Protein AF-A0A7Y5J4Y5-F1 (afdb_monomer)

Mean predicted aligned error: 9.12 Å

Sequence (123 aa):
MKKHILPTLLALVLSLSAQAQSCLPEGITFYTQAEVDQFPALYPGCTAIGGDVYMRPPGVVNLDSLIGLISIGGDLIIDANLVSLRGLDSLTSIGGSLLMHYTSVPDMSGLNKLQSIQGKTCG

Nearest PDB structures (foldseek):
  1oto-assembly1_A  TM=6.329E-01  e=1.613E+00  Listeria monocytogenes
  1d0b-assembly1_A  TM=6.533E-01  e=5.103E+00  Listeria monocytogenes

Secondary structure (DSSP, 8-state):
--------------------PPB-TT-EEEEEHHHHHHHHHHSTT--EESS-EEEEEEE----GGGTT--EESS-EEEES--S--TT-TT--EESS-EEEES---SS-TT-TT--EE------

Structure (mmCIF, N/CA/C/O backbone):
data_AF-A0A7Y5J4Y5-F1
#
_entry.id   AF-A0A7Y5J4Y5-F1
#
loop_
_atom_site.group_PDB
_atom_site.id
_atom_site.type_symbol
_atom_site.label_atom_id
_atom_site.label_alt_id
_atom_site.label_comp_id
_atom_site.label_asym_id
_atom_site.label_entity_id
_atom_site.label_seq_id
_atom_site.pdbx_PDB_ins_code
_atom_site.Cartn_x
_atom_site.Cartn_y
_atom_site.Cartn_z
_atom_site.occupancy
_atom_site.B_iso_or_equiv
_atom_site.auth_seq_id
_atom_site.auth_comp_id
_atom_site.auth_asym_id
_atom_site.auth_atom_id
_atom_site.pdbx_PDB_model_num
ATOM 1 N N . MET A 1 1 ? -56.461 -31.944 10.244 1.00 47.19 1 MET A N 1
ATOM 2 C CA . MET A 1 1 ? -55.481 -31.703 9.159 1.00 47.19 1 MET A CA 1
ATOM 3 C C . MET A 1 1 ? -55.951 -30.536 8.299 1.00 47.19 1 MET A C 1
ATOM 5 O O . MET A 1 1 ? -56.843 -30.730 7.488 1.00 47.19 1 MET A O 1
ATOM 9 N N . LYS A 1 2 ? -55.395 -29.337 8.505 1.00 43.84 2 LYS A N 1
ATOM 10 C CA . LYS A 1 2 ? -55.245 -28.258 7.509 1.00 43.84 2 LYS A CA 1
ATOM 11 C C . LYS A 1 2 ? -54.378 -27.183 8.167 1.00 43.84 2 LYS A C 1
ATOM 13 O O . LYS A 1 2 ? -54.754 -26.601 9.175 1.00 43.84 2 LYS A O 1
ATOM 18 N N . LYS A 1 3 ? -53.138 -27.101 7.691 1.00 44.00 3 LYS A N 1
ATOM 19 C CA . LYS A 1 3 ? -52.038 -26.326 8.265 1.00 44.00 3 LYS A CA 1
ATOM 20 C C . LYS A 1 3 ?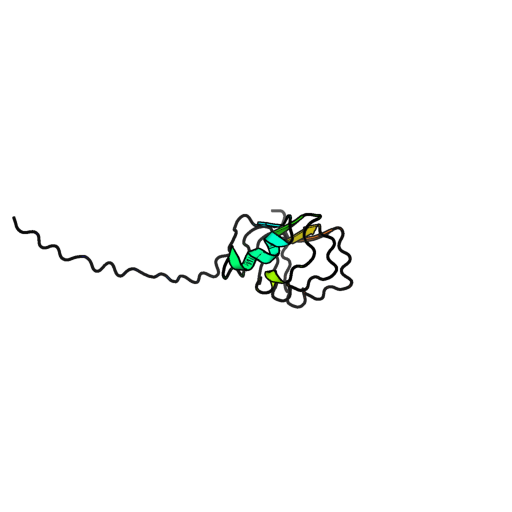 -52.249 -24.861 7.885 1.00 44.00 3 LYS A C 1
ATOM 22 O O . LYS A 1 3 ? -52.246 -24.552 6.697 1.00 44.00 3 LYS A O 1
ATOM 27 N N . HIS A 1 4 ? -52.426 -23.979 8.865 1.00 44.59 4 HIS A N 1
ATOM 28 C CA . HIS A 1 4 ? -52.301 -22.542 8.639 1.00 44.59 4 HIS A CA 1
ATOM 29 C C . HIS A 1 4 ? -50.812 -22.218 8.524 1.00 44.59 4 HIS A C 1
ATOM 31 O O . HIS A 1 4 ? -50.126 -22.006 9.519 1.00 44.59 4 HIS A O 1
ATOM 37 N N . ILE A 1 5 ? -50.302 -22.270 7.295 1.00 56.78 5 ILE A N 1
ATOM 38 C CA . ILE A 1 5 ? -48.987 -21.741 6.948 1.00 56.78 5 ILE A CA 1
ATOM 39 C C . ILE A 1 5 ? -49.192 -20.242 6.751 1.00 56.78 5 ILE A C 1
ATOM 41 O O . ILE A 1 5 ? -49.609 -19.805 5.681 1.00 56.78 5 ILE A O 1
ATOM 45 N N . LEU A 1 6 ? -48.961 -19.465 7.804 1.00 46.72 6 LEU A N 1
ATOM 46 C CA . LEU A 1 6 ? -48.686 -18.044 7.653 1.00 46.72 6 LEU A CA 1
ATOM 47 C C . LEU A 1 6 ? -47.169 -17.957 7.448 1.00 46.72 6 LEU A C 1
ATOM 49 O O . LEU A 1 6 ? -46.440 -18.279 8.389 1.00 46.72 6 LEU A O 1
ATOM 53 N N . PRO A 1 7 ? -46.659 -17.645 6.241 1.00 47.25 7 PRO A N 1
ATOM 54 C CA . PRO A 1 7 ? -45.231 -17.471 6.079 1.00 47.25 7 PRO A CA 1
ATOM 55 C C . PRO A 1 7 ? -44.861 -16.265 6.931 1.00 47.25 7 PRO A C 1
ATOM 57 O O . PRO A 1 7 ? -45.366 -15.159 6.729 1.00 47.25 7 PRO A O 1
ATOM 60 N N . THR A 1 8 ? -44.029 -16.514 7.937 1.00 53.97 8 THR A N 1
ATOM 61 C CA . THR A 1 8 ? -43.275 -15.485 8.629 1.00 53.97 8 THR A CA 1
ATOM 62 C C . THR A 1 8 ? -42.712 -14.570 7.556 1.00 53.97 8 THR A C 1
ATOM 64 O O . THR A 1 8 ? -41.917 -15.001 6.719 1.00 53.97 8 THR A O 1
ATOM 67 N N . LEU A 1 9 ? -43.179 -13.321 7.544 1.00 53.59 9 LEU A N 1
ATOM 68 C CA . LEU A 1 9 ? -42.532 -12.242 6.826 1.00 53.59 9 LEU A CA 1
ATOM 69 C C . LEU A 1 9 ? -41.171 -12.087 7.510 1.00 53.59 9 LEU A C 1
ATOM 71 O O . LEU A 1 9 ? -41.004 -11.300 8.439 1.00 53.59 9 LEU A O 1
ATOM 75 N N . LEU A 1 10 ? -40.224 -12.945 7.129 1.00 53.31 10 LEU A N 1
ATOM 76 C CA . LEU A 1 10 ? -38.816 -12.768 7.388 1.00 53.31 10 LEU A CA 1
ATOM 77 C C . LEU A 1 10 ? -38.487 -11.526 6.576 1.00 53.31 10 LEU A C 1
ATOM 79 O O . LEU A 1 10 ? -38.188 -11.611 5.387 1.00 53.31 10 LEU A O 1
ATOM 83 N N . ALA A 1 11 ? -38.691 -10.361 7.192 1.00 50.84 11 ALA A N 1
ATOM 84 C CA . ALA A 1 11 ? -38.101 -9.132 6.726 1.00 50.84 11 ALA A CA 1
ATOM 85 C C . ALA A 1 11 ? -36.615 -9.456 6.649 1.00 50.84 11 ALA A C 1
ATOM 87 O O . ALA A 1 11 ? -35.942 -9.578 7.673 1.00 50.84 11 ALA A O 1
ATOM 88 N N . LEU A 1 12 ? -36.167 -9.752 5.428 1.00 50.50 12 LEU A N 1
ATOM 89 C CA . LEU A 1 12 ? -34.777 -9.874 5.074 1.00 50.50 12 LEU A CA 1
ATOM 90 C C . LEU A 1 12 ? -34.197 -8.546 5.517 1.00 50.50 12 LEU A C 1
ATOM 92 O O . LEU A 1 12 ? -34.409 -7.516 4.875 1.00 50.50 12 LEU A O 1
ATOM 96 N N . VAL A 1 13 ? -33.563 -8.561 6.682 1.00 53.09 13 VAL A N 1
ATOM 97 C CA . VAL A 1 13 ? -32.728 -7.466 7.112 1.00 53.09 13 VAL A CA 1
ATOM 98 C C . VAL A 1 13 ? -31.615 -7.490 6.076 1.00 53.09 13 VAL A C 1
ATOM 100 O O . VAL A 1 13 ? -30.642 -8.224 6.206 1.00 53.09 13 VAL A O 1
ATOM 103 N N . LEU A 1 14 ? -31.793 -6.742 4.983 1.00 53.59 14 LEU A N 1
ATOM 104 C CA . LEU A 1 14 ? -30.686 -6.165 4.247 1.00 53.59 14 LEU A CA 1
ATOM 105 C C . LEU A 1 14 ? -30.036 -5.227 5.253 1.00 53.59 14 LEU A C 1
ATOM 10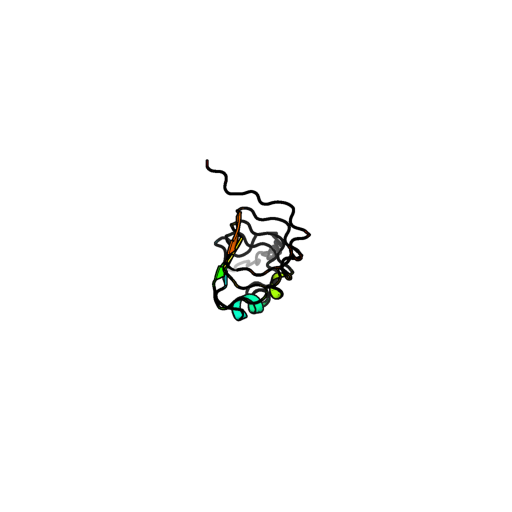7 O O . LEU A 1 14 ? -30.226 -4.013 5.236 1.00 53.59 14 LEU A O 1
ATOM 111 N N . SER A 1 15 ? -29.297 -5.818 6.189 1.00 50.94 15 SER A N 1
ATOM 112 C CA . SER A 1 15 ? -28.203 -5.150 6.837 1.00 50.94 15 SER A CA 1
ATOM 113 C C . SER A 1 15 ? -27.224 -4.883 5.704 1.00 50.94 15 SER A C 1
ATOM 115 O O . SER A 1 15 ? -26.277 -5.633 5.489 1.00 50.94 15 SER A O 1
ATOM 117 N N . LEU A 1 16 ? -27.476 -3.804 4.955 1.00 52.06 16 LEU A N 1
ATOM 118 C CA . LEU A 1 16 ? -26.426 -3.039 4.314 1.00 52.06 16 LEU A CA 1
ATOM 119 C C . LEU A 1 16 ? -25.671 -2.386 5.460 1.00 52.06 16 LEU A C 1
ATOM 121 O O . LEU A 1 16 ? -25.744 -1.188 5.722 1.00 52.06 16 LEU A O 1
ATOM 125 N N . SER A 1 17 ? -25.011 -3.227 6.234 1.00 47.97 17 SER A N 1
ATOM 126 C CA . SER A 1 17 ? -24.016 -2.766 7.135 1.00 47.97 17 SER A CA 1
ATOM 127 C C . SER A 1 17 ? -22.848 -2.406 6.236 1.00 47.97 17 SER A C 1
ATOM 129 O O . SER A 1 17 ? -21.970 -3.211 5.952 1.00 47.97 17 SER A O 1
ATOM 131 N N . ALA A 1 18 ? -22.885 -1.168 5.744 1.00 50.00 18 ALA A N 1
ATOM 132 C CA . ALA A 1 18 ? -21.704 -0.427 5.351 1.00 50.00 18 ALA A CA 1
ATOM 133 C C . ALA A 1 18 ? -20.874 -0.232 6.624 1.00 50.00 18 ALA A C 1
ATOM 135 O O . ALA A 1 18 ? -20.751 0.868 7.159 1.00 50.00 18 ALA A O 1
ATOM 136 N N . GLN A 1 19 ? -20.404 -1.335 7.204 1.00 51.06 19 GLN A N 1
ATOM 137 C CA . GLN A 1 19 ? -19.382 -1.246 8.207 1.00 51.06 19 GLN A CA 1
ATOM 138 C C . GLN A 1 19 ? -18.175 -0.701 7.463 1.00 51.06 19 GLN A C 1
ATOM 140 O O . GLN A 1 19 ? -17.761 -1.254 6.444 1.00 51.06 19 GLN A O 1
ATOM 145 N N . ALA A 1 20 ? -17.590 0.353 8.015 1.00 56.06 20 ALA A N 1
ATOM 146 C CA . ALA A 1 20 ? -16.186 0.684 7.836 1.00 56.06 20 ALA A CA 1
ATOM 147 C C . ALA A 1 20 ? -15.301 -0.444 8.414 1.00 56.06 20 ALA A C 1
ATOM 149 O O . ALA A 1 20 ? -14.381 -0.196 9.187 1.00 56.06 20 ALA A O 1
ATOM 150 N N . GLN A 1 21 ? -15.641 -1.701 8.118 1.00 68.81 21 GLN A N 1
ATOM 151 C CA . GLN A 1 21 ? -14.848 -2.851 8.469 1.00 68.81 21 GLN A CA 1
ATOM 152 C C . GLN A 1 21 ? -13.700 -2.863 7.479 1.00 68.81 21 GLN A C 1
ATOM 154 O O . GLN A 1 21 ? -13.912 -2.816 6.265 1.00 68.81 21 GLN A O 1
ATOM 159 N N . SER A 1 22 ? -12.486 -2.894 8.009 1.00 79.25 22 SER A N 1
ATOM 160 C CA . SER A 1 22 ? -11.314 -3.106 7.186 1.00 79.25 22 SER A CA 1
ATOM 161 C C . SER A 1 22 ? -11.480 -4.388 6.364 1.00 79.25 22 SER A C 1
ATOM 163 O O . SER A 1 22 ? -11.926 -5.421 6.873 1.00 79.25 22 SER A O 1
ATOM 165 N N . CYS A 1 23 ? -11.151 -4.321 5.076 1.00 94.38 23 CYS A N 1
ATOM 166 C CA . CYS A 1 23 ? -10.963 -5.517 4.274 1.00 94.38 23 CYS A CA 1
ATOM 167 C C . CYS A 1 23 ? -9.611 -6.145 4.635 1.00 94.38 23 CYS A C 1
ATOM 169 O O . CYS A 1 23 ? -8.750 -5.478 5.207 1.00 94.38 23 CYS A O 1
ATOM 171 N N . LEU A 1 24 ? -9.408 -7.419 4.286 1.00 96.31 24 LEU A N 1
ATOM 172 C CA . LEU A 1 24 ? -8.102 -8.076 4.425 1.00 96.31 24 LEU A CA 1
ATOM 173 C C . LEU A 1 24 ? -7.540 -7.960 5.865 1.00 96.31 24 LEU A C 1
ATOM 175 O O . LEU A 1 24 ? -6.533 -7.280 6.078 1.00 96.31 24 LEU A O 1
ATOM 179 N N . PRO A 1 25 ? -8.187 -8.584 6.875 1.00 94.88 25 PRO A N 1
ATOM 180 C CA . PRO A 1 25 ? -7.748 -8.494 8.274 1.00 94.88 25 PRO A CA 1
ATOM 181 C C . PRO A 1 25 ? -6.334 -9.047 8.492 1.00 94.88 25 PRO A C 1
ATOM 183 O O . PRO A 1 25 ? -5.610 -8.540 9.338 1.00 94.88 25 PRO A O 1
ATOM 186 N N . GLU A 1 26 ? -5.923 -10.018 7.674 1.00 95.19 26 GLU A N 1
ATOM 187 C CA . GLU A 1 26 ? -4.568 -10.586 7.674 1.00 95.19 26 GLU A CA 1
ATOM 188 C C . GLU A 1 26 ? -3.590 -9.815 6.769 1.00 95.19 26 GLU A C 1
ATOM 190 O O . GLU A 1 26 ? -2.412 -10.150 6.695 1.00 95.19 26 GLU A O 1
ATOM 195 N N . GLY A 1 27 ? -4.062 -8.780 6.068 1.00 97.12 27 GLY A N 1
ATOM 196 C CA . GLY A 1 27 ? -3.247 -7.983 5.160 1.00 97.12 27 GLY A CA 1
ATOM 197 C C . GLY A 1 27 ? -3.174 -8.524 3.732 1.00 97.12 27 GLY A C 1
ATOM 198 O O . GLY A 1 27 ? -3.971 -9.367 3.314 1.00 97.12 27 GLY A O 1
ATOM 199 N N . ILE A 1 28 ? -2.231 -7.991 2.956 1.00 97.94 28 ILE A N 1
ATOM 200 C CA . ILE A 1 28 ? -1.997 -8.346 1.552 1.00 97.94 28 ILE A CA 1
ATOM 201 C C . ILE A 1 28 ? -0.525 -8.196 1.179 1.00 97.94 28 ILE A C 1
ATOM 203 O O . ILE A 1 28 ? 0.177 -7.306 1.655 1.00 97.94 28 ILE A O 1
ATOM 207 N N . THR A 1 29 ? -0.058 -9.072 0.292 1.00 97.75 29 THR A N 1
ATOM 208 C CA . THR A 1 29 ? 1.253 -8.952 -0.350 1.00 97.75 29 THR A CA 1
ATOM 209 C C . THR A 1 29 ? 1.070 -8.803 -1.854 1.00 97.75 29 THR A C 1
ATOM 211 O O . THR A 1 29 ? 0.434 -9.647 -2.477 1.00 97.75 29 THR A O 1
ATOM 214 N N . PHE A 1 30 ? 1.646 -7.750 -2.427 1.00 97.31 30 PHE A N 1
ATOM 215 C CA . PHE A 1 30 ? 1.743 -7.533 -3.866 1.00 97.31 30 PHE A CA 1
ATOM 216 C C . PHE A 1 30 ? 3.126 -7.977 -4.349 1.00 97.31 30 PHE A C 1
ATOM 218 O O . PHE A 1 30 ? 4.143 -7.429 -3.924 1.00 97.31 30 PHE A O 1
ATOM 225 N N . TYR A 1 31 ? 3.174 -8.964 -5.236 1.00 95.62 31 TYR A N 1
ATOM 226 C CA . TYR A 1 31 ? 4.386 -9.447 -5.901 1.00 95.62 31 TYR A CA 1
ATOM 227 C C . TYR A 1 31 ? 4.56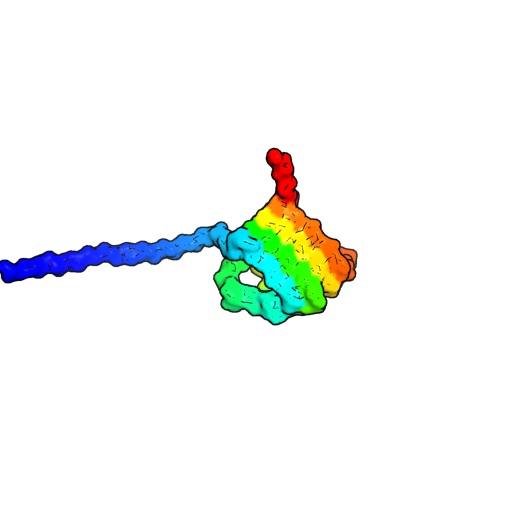8 -8.831 -7.294 1.00 95.62 31 TYR A C 1
ATOM 229 O O . TYR A 1 31 ? 5.683 -8.773 -7.817 1.00 95.62 31 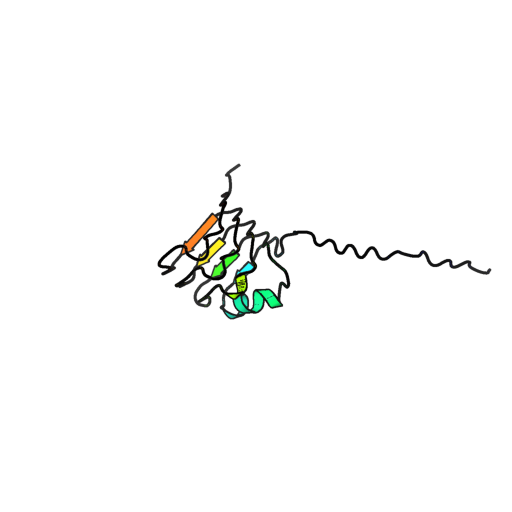TYR A O 1
ATOM 237 N N . THR A 1 32 ? 3.476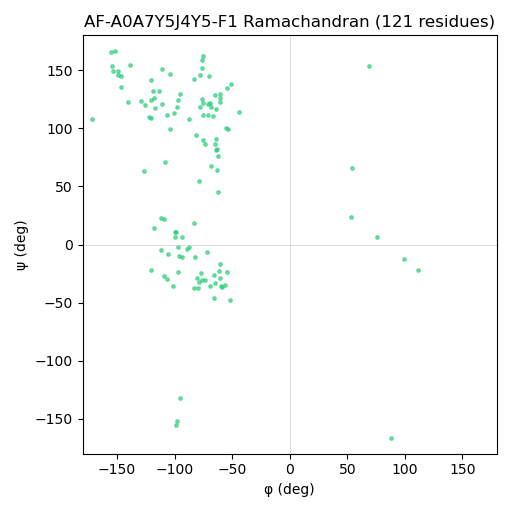 -8.381 -7.912 1.00 96.62 32 THR A N 1
ATOM 238 C CA . THR A 1 32 ? 3.439 -7.884 -9.289 1.00 96.62 32 THR A CA 1
ATOM 239 C C . THR A 1 32 ? 2.570 -6.638 -9.424 1.00 96.62 32 THR A C 1
ATOM 241 O O . THR A 1 32 ? 1.615 -6.442 -8.674 1.00 96.62 32 THR A O 1
ATOM 244 N N . GLN A 1 33 ? 2.853 -5.818 -10.440 1.00 96.94 33 GLN A N 1
ATOM 245 C CA . GLN A 1 33 ? 2.024 -4.658 -10.765 1.00 96.94 33 GLN A CA 1
ATOM 246 C C . GLN A 1 33 ? 0.582 -5.057 -11.097 1.00 96.94 33 GLN A C 1
ATOM 248 O O . GLN A 1 33 ? -0.344 -4.359 -10.708 1.00 96.94 33 GLN A O 1
ATOM 253 N N . ALA A 1 34 ? 0.380 -6.207 -11.747 1.00 97.19 34 ALA A N 1
ATOM 254 C CA . ALA A 1 34 ? -0.957 -6.686 -12.082 1.00 97.19 34 ALA A CA 1
ATOM 255 C C . ALA A 1 34 ? -1.835 -6.878 -10.834 1.00 97.19 34 ALA A C 1
ATOM 257 O O . ALA A 1 34 ? -3.023 -6.580 -10.882 1.00 97.19 34 ALA A O 1
ATOM 258 N N . GLU A 1 35 ? -1.268 -7.323 -9.711 1.00 97.75 35 GLU A N 1
ATOM 259 C CA . GLU A 1 35 ? -2.021 -7.473 -8.460 1.00 97.75 35 GLU A CA 1
ATOM 260 C C . GLU A 1 35 ? -2.411 -6.115 -7.861 1.00 97.75 35 GLU A C 1
ATOM 262 O O . GLU A 1 35 ? -3.512 -5.979 -7.327 1.00 97.75 35 GLU A O 1
ATOM 267 N N . VAL A 1 36 ? -1.549 -5.098 -7.989 1.00 97.81 36 VAL A N 1
ATOM 268 C CA . VAL A 1 36 ? -1.876 -3.715 -7.599 1.00 97.81 36 VAL A CA 1
ATOM 269 C C . VAL A 1 36 ? -2.987 -3.167 -8.495 1.00 97.81 36 VAL A C 1
ATOM 271 O O . VAL A 1 36 ? -3.977 -2.636 -7.995 1.00 97.81 36 VAL A O 1
ATOM 274 N N . ASP A 1 37 ? -2.875 -3.357 -9.809 1.00 98.12 37 ASP A N 1
ATOM 275 C CA . ASP A 1 37 ? -3.849 -2.880 -10.799 1.00 98.12 37 ASP A CA 1
ATOM 276 C C . ASP A 1 37 ? -5.218 -3.554 -10.648 1.00 98.12 37 ASP A C 1
ATOM 278 O O . ASP A 1 37 ? -6.263 -2.943 -10.876 1.00 98.12 37 ASP A O 1
ATOM 282 N N . GLN A 1 38 ? -5.225 -4.819 -10.230 1.00 98.00 38 GLN A N 1
ATOM 283 C CA . GLN A 1 38 ? -6.440 -5.586 -9.980 1.00 98.00 38 GLN A CA 1
ATOM 284 C C . GLN A 1 38 ? -7.049 -5.323 -8.601 1.00 98.00 38 GLN A C 1
ATOM 286 O O . GLN A 1 38 ? -8.189 -5.734 -8.377 1.00 98.00 38 GLN A O 1
ATOM 291 N N . PHE A 1 39 ? -6.359 -4.627 -7.690 1.00 97.88 39 PHE A N 1
ATOM 292 C CA . PHE A 1 39 ? -6.840 -4.406 -6.324 1.00 97.88 39 PHE A CA 1
ATOM 293 C C . PHE A 1 39 ? -8.273 -3.838 -6.267 1.00 97.88 39 PHE A C 1
ATOM 295 O O . PHE A 1 39 ? -9.103 -4.439 -5.579 1.00 97.88 39 PHE A O 1
ATOM 302 N N . PRO A 1 40 ? -8.649 -2.789 -7.033 1.00 96.44 40 PRO A N 1
ATOM 303 C CA . PRO A 1 40 ? -10.017 -2.262 -7.007 1.00 96.44 40 PRO A CA 1
ATOM 304 C C . PRO A 1 40 ? -11.073 -3.237 -7.547 1.00 96.44 40 PRO A C 1
ATOM 306 O O . PRO A 1 40 ? -12.242 -3.140 -7.177 1.00 96.44 40 PRO A O 1
ATOM 309 N N . ALA A 1 41 ? -10.681 -4.160 -8.430 1.00 96.44 41 ALA A N 1
ATOM 310 C CA . ALA A 1 41 ? -11.574 -5.162 -9.007 1.00 96.44 41 ALA A CA 1
ATOM 311 C C . ALA A 1 41 ? -11.757 -6.375 -8.082 1.00 96.44 41 ALA A C 1
ATOM 313 O O . ALA A 1 41 ? -12.858 -6.916 -7.992 1.00 96.44 41 ALA A O 1
ATOM 314 N N . LEU A 1 42 ? -10.692 -6.794 -7.391 1.00 95.81 42 LEU A N 1
ATOM 315 C CA . LEU A 1 42 ? -10.710 -7.922 -6.454 1.00 95.81 42 LEU A CA 1
ATOM 316 C C . LEU A 1 42 ? -11.310 -7.542 -5.096 1.00 95.81 42 LEU A C 1
ATOM 318 O O . LEU A 1 42 ? -11.969 -8.367 -4.465 1.00 95.81 42 LEU A O 1
ATOM 322 N N . TYR A 1 43 ? -11.121 -6.292 -4.669 1.00 95.44 43 TYR A N 1
ATOM 323 C CA . TYR A 1 43 ? -11.579 -5.772 -3.380 1.00 95.44 43 TYR A CA 1
ATOM 324 C C . TYR A 1 43 ? -12.412 -4.493 -3.568 1.00 95.44 43 TYR A C 1
ATOM 326 O O . TYR A 1 43 ? -12.018 -3.412 -3.117 1.00 95.44 43 TYR A O 1
ATOM 334 N N . PRO A 1 44 ? -13.572 -4.583 -4.248 1.00 94.19 44 PRO A N 1
ATOM 335 C CA . PRO A 1 44 ? -14.375 -3.416 -4.589 1.00 94.19 44 PRO A CA 1
ATOM 336 C C . PRO A 1 44 ? -14.826 -2.665 -3.335 1.00 94.19 44 PRO A C 1
ATOM 338 O O . PRO A 1 44 ? -15.431 -3.233 -2.426 1.00 94.19 44 PRO A O 1
ATOM 341 N N . GLY A 1 45 ? -14.531 -1.365 -3.300 1.00 93.56 45 GLY A N 1
ATOM 342 C CA . GLY A 1 45 ? -14.868 -0.495 -2.174 1.00 93.56 45 GLY A CA 1
ATOM 343 C C . GLY A 1 45 ? -13.976 -0.667 -0.942 1.00 93.56 45 GLY A C 1
ATOM 344 O O . GLY A 1 45 ? -14.262 -0.043 0.079 1.00 93.56 45 GLY A O 1
ATOM 345 N N . CYS A 1 46 ? -12.901 -1.462 -1.006 1.00 95.50 46 CYS A N 1
ATOM 346 C CA . CYS A 1 46 ? -11.961 -1.524 0.103 1.00 95.50 46 CYS A CA 1
ATOM 347 C C . CYS A 1 46 ? -11.150 -0.230 0.214 1.00 95.50 46 CYS A C 1
ATOM 349 O O . CYS A 1 46 ? -10.292 0.068 -0.615 1.00 95.50 46 CYS A O 1
ATOM 351 N N . THR A 1 47 ? -11.406 0.511 1.288 1.00 96.50 47 THR A N 1
ATOM 352 C CA . THR A 1 47 ? -10.683 1.736 1.644 1.00 96.50 47 THR A CA 1
ATOM 353 C C . THR A 1 47 ? -9.837 1.575 2.906 1.00 96.50 47 THR A C 1
ATOM 355 O O . THR A 1 47 ? -9.098 2.483 3.263 1.00 96.50 47 THR A O 1
ATOM 358 N N . ALA A 1 48 ? -9.895 0.434 3.588 1.00 96.94 48 ALA A N 1
ATOM 359 C CA . ALA A 1 48 ? -9.112 0.170 4.789 1.00 96.94 48 ALA A CA 1
ATOM 360 C C . ALA A 1 48 ? -8.617 -1.276 4.775 1.00 96.94 48 ALA A C 1
ATOM 362 O O . ALA A 1 48 ? -9.441 -2.184 4.724 1.00 96.94 48 ALA A O 1
ATOM 363 N N . ILE A 1 49 ? -7.304 -1.493 4.846 1.00 97.81 49 ILE A N 1
ATOM 364 C CA . ILE A 1 49 ? -6.713 -2.832 4.982 1.00 97.81 49 ILE A CA 1
ATOM 365 C C . ILE A 1 49 ? -6.465 -3.092 6.465 1.00 97.81 49 ILE A C 1
ATOM 367 O O . ILE A 1 49 ? -5.913 -2.239 7.154 1.00 97.81 49 ILE A O 1
ATOM 371 N N . GLY A 1 50 ? -6.921 -4.231 6.981 1.00 96.25 50 GLY A N 1
ATOM 372 C CA . GLY A 1 50 ? -6.881 -4.527 8.413 1.00 96.25 50 GLY A CA 1
ATOM 373 C C . GLY A 1 50 ? -5.511 -4.987 8.893 1.00 96.25 50 GLY A C 1
ATOM 374 O O . GLY A 1 50 ? -5.093 -4.597 9.979 1.00 96.25 50 GLY A O 1
ATOM 375 N N . GLY A 1 51 ? -4.820 -5.773 8.072 1.00 95.94 51 GLY A N 1
ATOM 376 C CA . GLY A 1 51 ? -3.481 -6.263 8.376 1.00 95.94 51 GLY A CA 1
ATOM 377 C C . GLY A 1 51 ? -2.379 -5.459 7.698 1.00 95.94 51 GLY A C 1
ATOM 378 O O . GLY A 1 51 ? -2.542 -4.285 7.357 1.00 95.94 51 GLY A O 1
ATOM 379 N N . ASP A 1 52 ? -1.244 -6.121 7.519 1.00 97.81 52 ASP A N 1
ATOM 380 C CA . ASP A 1 52 ? -0.050 -5.548 6.911 1.00 97.81 52 ASP A CA 1
ATOM 381 C C . ASP A 1 52 ? -0.179 -5.446 5.377 1.00 97.81 52 ASP A C 1
ATOM 383 O O . ASP A 1 52 ? -0.841 -6.255 4.725 1.00 97.81 52 ASP A O 1
ATOM 387 N N . VAL A 1 53 ? 0.506 -4.481 4.773 1.00 98.06 53 VAL A N 1
ATOM 388 C CA . VAL A 1 53 ? 0.644 -4.344 3.320 1.00 98.06 53 VAL A CA 1
ATOM 389 C C . VAL A 1 53 ? 2.109 -4.490 2.956 1.00 98.06 53 VAL A C 1
ATOM 391 O O . VAL A 1 53 ? 2.935 -3.663 3.336 1.00 98.06 53 VAL A O 1
ATOM 394 N N . TYR A 1 54 ? 2.422 -5.512 2.168 1.00 97.31 54 TYR A N 1
ATOM 395 C CA . TYR A 1 54 ? 3.768 -5.758 1.666 1.00 97.31 54 TYR A CA 1
ATOM 396 C C . TYR A 1 54 ? 3.807 -5.580 0.153 1.00 97.31 54 TYR A C 1
ATOM 398 O O . TYR A 1 54 ? 2.998 -6.154 -0.570 1.00 97.31 54 TYR A O 1
ATOM 406 N N . MET A 1 55 ? 4.786 -4.840 -0.345 1.00 95.56 55 MET A N 1
ATOM 407 C CA . MET A 1 55 ? 5.119 -4.793 -1.768 1.00 95.56 55 MET A CA 1
ATOM 408 C C . MET A 1 55 ? 6.469 -5.463 -1.930 1.00 95.56 55 MET A C 1
ATOM 410 O O . MET A 1 55 ? 7.426 -5.048 -1.286 1.00 95.56 55 MET A O 1
ATOM 414 N N . ARG A 1 56 ? 6.531 -6.527 -2.729 1.00 91.44 56 ARG A N 1
ATOM 415 C CA . ARG A 1 56 ? 7.739 -7.325 -2.933 1.00 91.44 56 ARG A CA 1
ATOM 416 C C . ARG A 1 56 ? 8.369 -7.013 -4.291 1.00 91.44 56 ARG A C 1
ATOM 418 O O . ARG A 1 56 ? 7.650 -6.794 -5.270 1.00 91.44 56 ARG A O 1
ATOM 425 N N . PRO A 1 57 ? 9.705 -7.063 -4.389 1.00 85.88 57 PRO A N 1
ATOM 426 C CA . PRO A 1 57 ? 10.387 -6.865 -5.650 1.00 85.88 57 PRO A CA 1
ATOM 427 C C . PRO A 1 57 ? 10.256 -8.137 -6.505 1.00 85.88 57 PRO A C 1
ATOM 429 O O . PRO A 1 57 ? 10.047 -9.228 -5.964 1.00 85.88 57 PRO A O 1
ATOM 432 N N . PRO A 1 58 ? 10.421 -8.046 -7.836 1.00 81.69 58 PRO A N 1
ATOM 433 C CA . PRO A 1 58 ? 10.786 -6.858 -8.617 1.00 81.69 58 PRO A CA 1
ATOM 434 C C . PRO A 1 58 ? 9.590 -6.165 -9.303 1.00 81.69 58 PRO A C 1
ATOM 436 O O . PRO A 1 58 ? 9.799 -5.295 -10.144 1.00 81.69 58 PRO A O 1
ATOM 439 N N . GLY A 1 59 ? 8.356 -6.607 -9.038 1.00 84.69 59 GLY A N 1
ATOM 440 C CA . GLY A 1 59 ? 7.248 -6.445 -9.983 1.00 84.69 59 GLY A CA 1
ATOM 441 C C . GLY A 1 59 ? 6.359 -5.215 -9.817 1.00 84.69 59 GLY A C 1
ATOM 442 O O . GLY A 1 59 ? 5.552 -4.976 -10.710 1.00 84.69 59 GLY A O 1
ATOM 443 N N . VAL A 1 60 ? 6.464 -4.462 -8.719 1.00 93.44 60 VAL A N 1
ATOM 444 C CA . VAL A 1 60 ? 5.631 -3.274 -8.455 1.00 93.44 60 VAL A CA 1
ATOM 445 C C . VAL A 1 60 ? 6.385 -2.007 -8.862 1.00 93.44 60 VAL A C 1
ATOM 447 O O . VAL A 1 60 ? 7.501 -1.769 -8.402 1.00 93.44 60 VAL A O 1
ATOM 450 N N . VAL A 1 61 ? 5.779 -1.194 -9.727 1.00 93.00 61 VAL A N 1
ATOM 451 C CA . VAL A 1 61 ? 6.387 0.017 -10.308 1.00 93.00 61 VAL A CA 1
ATOM 452 C C . VAL A 1 61 ? 5.610 1.297 -9.992 1.00 93.00 61 VAL A C 1
ATOM 454 O O . VAL A 1 61 ? 6.186 2.382 -10.043 1.00 93.00 61 VAL A O 1
ATOM 457 N N . ASN A 1 62 ? 4.322 1.192 -9.653 1.00 94.50 62 ASN A N 1
ATOM 458 C CA . ASN A 1 62 ? 3.491 2.309 -9.204 1.00 94.50 62 ASN A CA 1
ATOM 459 C C . ASN A 1 62 ? 2.373 1.828 -8.264 1.00 94.50 62 ASN A C 1
ATOM 461 O O . ASN A 1 62 ? 2.088 0.632 -8.188 1.00 94.50 62 ASN A O 1
ATOM 465 N N . LEU A 1 63 ? 1.730 2.777 -7.579 1.00 96.62 63 LEU A N 1
ATOM 466 C CA . LEU A 1 63 ? 0.667 2.524 -6.601 1.00 96.62 63 LEU A CA 1
ATOM 467 C C . LEU A 1 63 ? -0.671 3.150 -7.006 1.00 96.62 63 LEU A C 1
ATOM 469 O O . LEU A 1 63 ? -1.563 3.256 -6.169 1.00 96.62 63 LEU A O 1
ATOM 473 N N . ASP A 1 64 ? -0.826 3.575 -8.264 1.00 96.81 64 ASP A N 1
ATOM 474 C CA . ASP A 1 64 ? -1.925 4.447 -8.704 1.00 96.81 64 ASP A CA 1
ATOM 475 C C . ASP A 1 64 ? -3.312 3.854 -8.389 1.00 96.81 64 ASP A C 1
ATOM 477 O O . ASP A 1 64 ? -4.240 4.567 -8.005 1.00 96.81 64 ASP A O 1
ATOM 481 N N . SER A 1 65 ? -3.436 2.528 -8.467 1.00 97.75 65 SER A N 1
ATOM 482 C CA . SER A 1 65 ? -4.673 1.789 -8.184 1.00 97.75 65 SER A CA 1
ATOM 483 C C . SER A 1 65 ? -5.048 1.729 -6.694 1.00 97.75 65 SER A C 1
ATOM 485 O O . SER A 1 65 ? -6.145 1.286 -6.357 1.00 97.75 65 SER A O 1
ATOM 487 N N . LEU A 1 66 ? -4.186 2.211 -5.791 1.00 97.56 66 LEU A N 1
ATOM 488 C CA . LEU A 1 66 ? -4.443 2.297 -4.349 1.00 97.56 66 LEU A CA 1
ATOM 489 C C . LEU A 1 66 ? -5.009 3.660 -3.911 1.00 97.56 66 LEU A C 1
ATOM 491 O O . LEU A 1 66 ? -5.203 3.873 -2.717 1.00 97.56 66 LEU A O 1
ATOM 495 N N . ILE A 1 67 ? -5.341 4.564 -4.846 1.00 96.62 67 ILE A N 1
ATOM 496 C CA . ILE A 1 67 ? -5.743 5.963 -4.571 1.00 96.62 67 ILE A CA 1
ATOM 497 C C . ILE A 1 67 ? -6.911 6.127 -3.583 1.00 96.62 67 ILE A C 1
ATOM 499 O O . ILE A 1 67 ? -7.063 7.181 -2.962 1.00 96.62 67 ILE A O 1
ATOM 503 N N . GLY A 1 68 ? -7.748 5.097 -3.436 1.00 95.50 68 GLY A N 1
ATOM 504 C CA . GLY A 1 68 ? -8.879 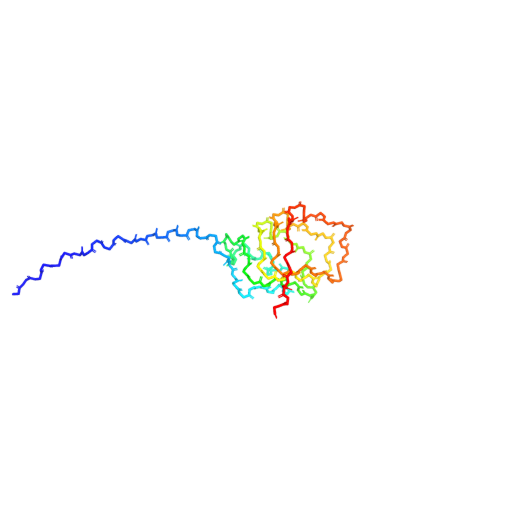5.064 -2.505 1.00 95.50 68 GLY A CA 1
ATOM 505 C C . GLY A 1 68 ? -8.552 4.544 -1.101 1.00 95.50 68 GLY A C 1
ATOM 506 O O . GLY A 1 68 ? -9.439 4.542 -0.249 1.00 95.50 68 GLY A O 1
ATOM 507 N N . LEU A 1 69 ? -7.324 4.088 -0.844 1.00 97.56 69 LEU A N 1
ATOM 508 C CA . LEU A 1 69 ? -6.926 3.519 0.440 1.00 97.56 69 LEU A CA 1
ATOM 509 C C . LEU A 1 69 ? -6.728 4.631 1.484 1.00 97.56 69 LEU A C 1
ATOM 511 O O . LEU A 1 69 ? -5.929 5.546 1.303 1.00 97.56 69 LEU A O 1
ATOM 515 N N . ILE A 1 70 ? -7.478 4.547 2.580 1.00 97.56 70 ILE A N 1
ATOM 516 C CA . ILE A 1 70 ? -7.559 5.531 3.668 1.00 97.56 70 ILE A CA 1
ATOM 517 C C . ILE A 1 70 ? -6.737 5.096 4.881 1.00 97.56 70 ILE A C 1
ATOM 519 O O . ILE A 1 70 ? -6.142 5.950 5.540 1.00 97.56 70 ILE A O 1
ATOM 523 N N . SER A 1 71 ? -6.682 3.799 5.193 1.00 97.31 71 SER A N 1
ATOM 524 C CA . SER A 1 71 ? -5.950 3.301 6.364 1.00 97.31 71 SER A CA 1
ATOM 525 C C . SER A 1 71 ? -5.371 1.904 6.171 1.00 97.31 71 SER A C 1
ATOM 527 O O . SER A 1 71 ? -5.978 1.055 5.514 1.00 97.31 71 SER A O 1
ATOM 529 N N . ILE A 1 72 ? -4.243 1.651 6.831 1.00 97.88 72 ILE A N 1
ATOM 530 C CA . ILE A 1 72 ? -3.635 0.325 6.988 1.00 97.88 72 ILE A CA 1
ATOM 531 C C . ILE A 1 72 ? -3.558 0.033 8.486 1.00 97.88 72 ILE A C 1
ATOM 533 O O . ILE A 1 72 ? -3.014 0.833 9.242 1.00 97.88 72 ILE A O 1
ATOM 537 N N . GLY A 1 73 ? -4.135 -1.078 8.934 1.00 96.44 73 GLY A N 1
ATOM 538 C CA . GLY A 1 73 ? -4.136 -1.463 10.346 1.00 96.44 73 GLY A CA 1
ATOM 539 C C . GLY A 1 73 ? -2.794 -2.031 10.809 1.00 96.44 73 GLY A C 1
ATOM 540 O O . GLY A 1 73 ? -2.418 -1.828 11.961 1.00 96.44 73 GLY A O 1
ATOM 541 N N . GLY A 1 74 ? -2.057 -2.684 9.909 1.00 96.31 74 GLY A N 1
ATOM 542 C CA . GLY A 1 74 ? -0.724 -3.221 10.160 1.00 96.31 74 GLY A CA 1
ATOM 543 C C . GLY A 1 74 ? 0.419 -2.324 9.679 1.00 96.31 74 GLY A C 1
ATOM 544 O O . GLY A 1 74 ? 0.304 -1.097 9.625 1.00 96.31 74 GLY A O 1
ATOM 545 N N . ASP A 1 75 ? 1.540 -2.955 9.343 1.00 97.38 75 ASP A N 1
ATOM 546 C CA . ASP A 1 75 ? 2.713 -2.312 8.749 1.00 97.38 75 ASP A CA 1
ATOM 547 C C . ASP A 1 75 ? 2.496 -2.041 7.246 1.00 97.38 75 ASP A C 1
ATOM 549 O O . ASP A 1 75 ? 1.870 -2.835 6.548 1.00 97.38 75 ASP A O 1
ATOM 553 N N . LEU A 1 76 ? 3.045 -0.941 6.722 1.00 97.44 76 LEU A N 1
ATOM 554 C CA . LEU A 1 76 ? 3.206 -0.706 5.283 1.00 97.44 76 LEU A CA 1
ATOM 555 C C . LEU A 1 76 ? 4.683 -0.874 4.927 1.00 97.44 76 LEU A C 1
ATOM 557 O O . LEU A 1 76 ? 5.521 -0.062 5.322 1.00 97.44 76 LEU A O 1
ATOM 561 N N . ILE A 1 77 ? 4.996 -1.926 4.177 1.00 96.69 77 ILE A N 1
ATOM 562 C CA . ILE A 1 77 ? 6.362 -2.320 3.839 1.00 96.69 77 ILE A CA 1
ATOM 563 C C . ILE A 1 77 ? 6.517 -2.306 2.321 1.00 96.69 77 ILE A C 1
ATOM 565 O O . ILE A 1 77 ? 5.978 -3.153 1.610 1.00 96.69 77 ILE A O 1
ATOM 569 N N . ILE A 1 78 ? 7.267 -1.325 1.829 1.00 95.38 78 ILE A N 1
ATOM 570 C CA . ILE A 1 78 ? 7.514 -1.101 0.406 1.00 95.38 78 ILE A CA 1
ATOM 571 C C . ILE A 1 78 ? 8.924 -1.581 0.076 1.00 95.38 78 ILE A C 1
ATOM 573 O O . ILE A 1 78 ? 9.893 -0.871 0.324 1.00 95.38 78 ILE A O 1
ATOM 577 N N . ASP A 1 79 ? 9.042 -2.779 -0.487 1.00 93.56 79 ASP A N 1
ATOM 578 C CA . ASP A 1 79 ? 10.286 -3.336 -1.023 1.00 93.56 79 ASP A CA 1
ATOM 579 C C . ASP A 1 79 ? 10.195 -3.346 -2.560 1.00 93.56 79 ASP A C 1
ATOM 581 O O . ASP A 1 79 ? 9.962 -4.369 -3.201 1.00 93.56 79 ASP A O 1
ATOM 585 N N . ALA A 1 80 ? 10.252 -2.153 -3.159 1.00 90.31 80 ALA A N 1
ATOM 586 C CA . ALA A 1 80 ? 10.058 -1.942 -4.593 1.00 90.31 80 ALA A CA 1
ATOM 587 C C . ALA A 1 80 ? 10.799 -0.685 -5.079 1.00 90.31 80 ALA A C 1
ATOM 589 O O . ALA A 1 80 ? 10.919 0.302 -4.353 1.00 90.31 80 ALA A O 1
ATOM 590 N N . ASN A 1 81 ? 11.239 -0.693 -6.343 1.00 89.81 81 ASN A N 1
ATOM 591 C CA . ASN A 1 81 ? 11.961 0.421 -6.976 1.00 89.81 81 ASN A CA 1
ATOM 592 C C . ASN A 1 81 ? 11.008 1.545 -7.422 1.00 89.81 81 ASN A C 1
ATOM 594 O O . ASN A 1 81 ? 10.978 1.929 -8.592 1.00 89.81 81 ASN A O 1
ATOM 598 N N . LEU A 1 82 ? 10.191 2.050 -6.499 1.00 92.00 82 LEU A N 1
ATOM 599 C CA . LEU A 1 82 ? 9.261 3.134 -6.788 1.00 92.00 82 LEU A CA 1
ATOM 600 C C . LEU A 1 82 ? 10.012 4.451 -7.012 1.00 92.00 82 LEU A C 1
ATOM 602 O O . LEU A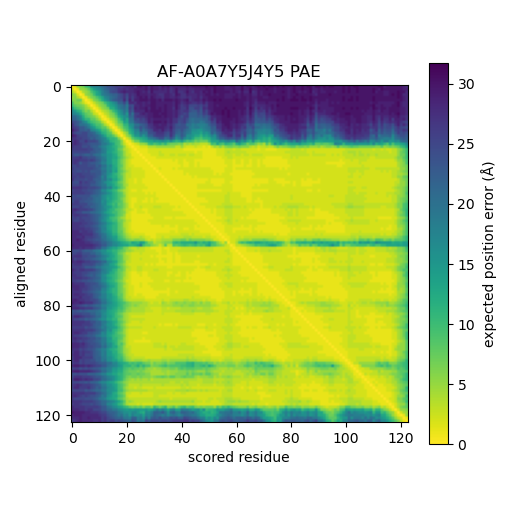 1 82 ? 11.013 4.744 -6.357 1.00 92.00 82 LEU A O 1
ATOM 606 N N . VAL A 1 83 ? 9.479 5.266 -7.922 1.00 92.25 83 VAL A N 1
ATOM 607 C CA . VAL A 1 83 ? 9.922 6.653 -8.165 1.00 92.25 83 VAL A CA 1
ATOM 608 C C . VAL A 1 83 ? 8.933 7.684 -7.615 1.00 92.25 83 VAL A C 1
ATOM 610 O O . VAL A 1 83 ? 9.215 8.877 -7.618 1.00 92.25 83 VAL A O 1
ATOM 613 N N . SER A 1 84 ? 7.760 7.240 -7.156 1.00 94.50 84 SER A N 1
ATOM 614 C CA . SER A 1 84 ? 6.724 8.076 -6.547 1.00 94.50 84 SER A CA 1
ATOM 615 C C . SER A 1 84 ? 5.853 7.250 -5.595 1.00 94.50 84 SER A C 1
ATOM 617 O O . SER A 1 84 ? 5.700 6.046 -5.794 1.00 94.50 84 SER A O 1
ATOM 619 N N . LEU A 1 85 ? 5.262 7.907 -4.593 1.00 96.19 85 LEU A N 1
ATOM 620 C CA . LEU A 1 85 ? 4.228 7.345 -3.713 1.00 96.19 85 LEU A CA 1
ATOM 621 C C . LEU A 1 85 ? 2.809 7.772 -4.129 1.00 96.19 85 LEU A C 1
ATOM 623 O O . LEU A 1 85 ? 1.855 7.570 -3.376 1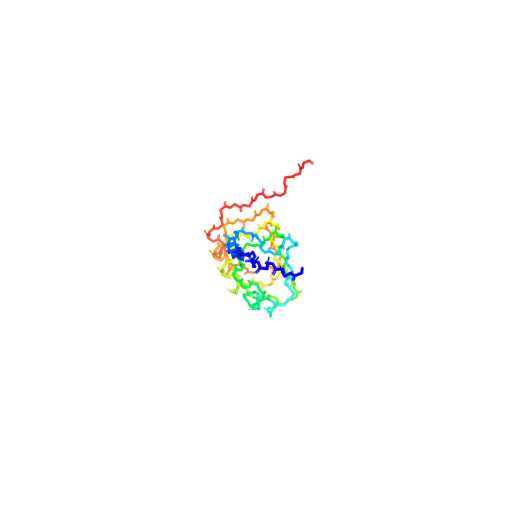.00 96.19 85 LEU A O 1
ATOM 627 N N . ARG A 1 86 ? 2.659 8.381 -5.314 1.00 96.19 86 ARG A N 1
ATOM 628 C CA . ARG A 1 86 ? 1.350 8.677 -5.908 1.00 96.19 86 ARG A CA 1
ATOM 629 C C . ARG A 1 86 ? 0.487 7.420 -5.924 1.00 96.19 86 ARG A C 1
ATOM 631 O O . ARG A 1 86 ? 0.979 6.333 -6.218 1.00 96.19 86 ARG A O 1
ATOM 638 N N . GLY A 1 87 ? -0.785 7.593 -5.590 1.00 96.44 87 GLY A N 1
ATOM 639 C CA . GLY A 1 87 ? -1.699 6.488 -5.337 1.00 96.44 87 GLY A CA 1
ATOM 640 C C . GLY A 1 87 ? -1.884 6.200 -3.850 1.00 96.44 87 GLY A C 1
ATOM 641 O O . GLY A 1 87 ? -2.839 5.531 -3.492 1.00 96.44 87 GLY A O 1
ATOM 642 N N . LEU A 1 88 ? -1.064 6.759 -2.956 1.00 97.69 88 LEU A N 1
ATOM 643 C CA . LEU A 1 88 ? -1.333 6.744 -1.510 1.00 97.69 88 LEU A CA 1
ATOM 644 C C . LEU A 1 88 ? -1.946 8.058 -0.999 1.00 97.69 88 LEU A C 1
ATOM 646 O O . LEU A 1 88 ? -2.073 8.248 0.207 1.00 97.69 88 LEU A O 1
ATOM 650 N N . ASP A 1 89 ? -2.377 8.955 -1.894 1.00 97.25 89 ASP A N 1
ATOM 651 C CA . ASP A 1 89 ? -2.785 10.335 -1.575 1.00 97.25 89 ASP A CA 1
ATOM 652 C C . ASP A 1 89 ? -3.972 10.453 -0.602 1.00 97.25 89 ASP A C 1
ATOM 654 O O . ASP A 1 89 ? -4.223 11.528 -0.044 1.00 97.25 89 ASP A O 1
ATOM 658 N N . SER A 1 90 ? -4.723 9.367 -0.411 1.00 97.88 90 SER A N 1
ATOM 659 C CA . SER A 1 90 ? -5.841 9.281 0.533 1.00 97.88 90 SER A CA 1
ATOM 660 C C . SER A 1 90 ? -5.466 8.672 1.883 1.00 97.88 90 SER A C 1
ATOM 662 O O . SER A 1 90 ? -6.280 8.747 2.803 1.00 97.88 90 SER A O 1
ATOM 664 N N . LEU A 1 91 ? -4.264 8.107 2.027 1.00 98.25 91 LEU A N 1
ATOM 665 C CA . LEU A 1 91 ? -3.842 7.389 3.222 1.00 98.25 91 LEU A CA 1
ATOM 666 C C . LEU A 1 91 ? -3.667 8.365 4.390 1.00 98.25 91 LEU A C 1
ATOM 668 O O . LEU A 1 91 ? -2.883 9.310 4.327 1.00 98.25 91 LEU A O 1
ATOM 672 N N . THR A 1 92 ? -4.410 8.125 5.467 1.00 98.00 92 THR A N 1
ATOM 673 C CA . THR A 1 92 ? -4.441 8.964 6.673 1.00 98.00 92 THR A CA 1
ATOM 674 C C . THR A 1 92 ? -3.783 8.312 7.881 1.00 98.00 92 THR A C 1
ATOM 676 O O . THR A 1 92 ? -3.261 9.025 8.741 1.00 98.00 92 THR A O 1
ATOM 679 N N . SER A 1 93 ? -3.763 6.979 7.955 1.00 97.38 93 SER A N 1
ATOM 680 C CA . SER A 1 93 ? -3.210 6.260 9.102 1.00 97.38 93 SER A CA 1
ATOM 681 C C . SER A 1 93 ? -2.552 4.932 8.738 1.00 97.38 93 SER A C 1
ATOM 683 O O . SER A 1 93 ? -3.004 4.203 7.851 1.00 97.38 93 SER A O 1
ATOM 685 N N . ILE A 1 94 ? -1.487 4.623 9.479 1.00 97.94 94 ILE A N 1
ATOM 686 C CA . ILE A 1 94 ? -0.821 3.320 9.519 1.00 97.94 94 ILE A CA 1
ATOM 687 C C . ILE A 1 94 ? -0.779 2.890 10.991 1.00 97.94 94 ILE A C 1
ATOM 689 O O . ILE A 1 94 ? -0.246 3.608 11.839 1.00 97.94 94 ILE A O 1
ATOM 693 N N . GLY A 1 95 ? -1.389 1.753 11.318 1.00 96.19 95 GLY A N 1
ATOM 694 C CA . GLY A 1 95 ? -1.424 1.237 12.688 1.00 96.19 95 GLY A CA 1
ATOM 695 C C . GLY A 1 95 ? -0.080 0.658 13.132 1.00 96.19 95 GLY A C 1
ATOM 696 O O . GLY A 1 95 ? 0.287 0.766 14.297 1.00 96.19 95 GLY A O 1
ATOM 697 N N . GLY A 1 96 ? 0.690 0.108 12.196 1.00 95.38 96 GLY A N 1
ATOM 698 C CA . GLY A 1 96 ? 2.049 -0.365 12.415 1.00 95.38 96 GLY A CA 1
ATOM 699 C C . GLY A 1 96 ? 3.113 0.668 12.039 1.00 95.38 96 GLY A C 1
ATOM 700 O O . GLY A 1 96 ? 3.053 1.832 12.434 1.00 95.38 96 GLY A O 1
ATOM 701 N N . SER A 1 97 ? 4.106 0.216 11.281 1.00 95.56 97 SER A N 1
ATOM 702 C CA . SER A 1 97 ? 5.280 0.970 10.835 1.00 95.56 97 SER A CA 1
ATOM 703 C C . SER A 1 97 ? 5.236 1.226 9.328 1.00 95.56 97 SER A C 1
ATOM 705 O O . SER A 1 97 ? 4.716 0.409 8.573 1.00 95.56 97 SER A O 1
ATOM 707 N N . LEU A 1 98 ? 5.837 2.329 8.875 1.00 95.31 98 LEU A N 1
ATOM 708 C CA . LEU A 1 98 ? 6.129 2.572 7.459 1.00 95.31 98 LEU A CA 1
ATOM 709 C C . LEU A 1 98 ? 7.603 2.253 7.193 1.00 95.31 98 LEU A C 1
ATOM 711 O O . LEU A 1 98 ? 8.481 2.962 7.684 1.00 95.31 98 LEU A O 1
ATOM 715 N N . LEU A 1 99 ? 7.871 1.208 6.413 1.00 94.88 99 LEU A N 1
ATOM 716 C CA . LEU A 1 99 ? 9.220 0.813 6.005 1.00 94.88 99 LEU A CA 1
ATOM 717 C C . LEU A 1 99 ? 9.332 0.885 4.483 1.00 94.88 99 LEU A C 1
ATOM 719 O O . LEU A 1 99 ? 8.475 0.376 3.766 1.00 94.88 99 LEU A O 1
ATOM 723 N N . MET A 1 100 ? 10.397 1.511 3.985 1.00 92.75 100 MET A N 1
ATOM 724 C CA . MET A 1 100 ? 10.666 1.612 2.552 1.00 92.75 100 MET A CA 1
ATOM 725 C C . MET A 1 100 ? 12.100 1.171 2.259 1.00 92.75 100 MET A C 1
ATOM 727 O O . MET A 1 100 ? 13.055 1.723 2.809 1.00 92.75 100 MET A O 1
ATOM 731 N N . HIS A 1 101 ? 12.243 0.186 1.379 1.00 89.81 101 HIS A N 1
ATOM 732 C CA . HIS A 1 101 ? 13.503 -0.395 0.932 1.00 89.81 101 HIS A CA 1
ATOM 733 C C . HIS A 1 101 ? 13.644 -0.231 -0.582 1.00 89.81 101 HIS A C 1
ATOM 735 O O . HIS A 1 101 ? 12.668 -0.341 -1.319 1.00 89.81 101 HIS A O 1
ATOM 741 N N . TYR A 1 102 ? 14.869 0.053 -1.035 1.00 82.00 102 TYR A N 1
ATOM 742 C CA . TYR A 1 102 ? 15.227 0.189 -2.457 1.00 82.00 102 TYR A CA 1
ATOM 743 C C . TYR A 1 102 ? 14.363 1.180 -3.261 1.00 82.00 102 TYR A C 1
ATOM 745 O O . TYR A 1 102 ? 14.294 1.115 -4.483 1.00 82.00 102 TYR A O 1
ATOM 753 N N . THR A 1 103 ? 13.744 2.149 -2.587 1.00 78.44 103 THR A N 1
ATOM 754 C CA . THR A 1 103 ? 12.966 3.205 -3.236 1.00 78.44 103 THR A CA 1
ATOM 755 C C . THR A 1 103 ? 13.870 4.344 -3.719 1.00 78.44 103 THR A C 1
ATOM 757 O O . THR A 1 103 ? 14.839 4.705 -3.052 1.00 78.44 103 THR A O 1
ATOM 760 N N . SER A 1 104 ? 13.553 4.914 -4.886 1.00 87.50 104 SER A N 1
ATOM 761 C CA . SER A 1 104 ? 14.216 6.102 -5.456 1.00 87.50 104 SER A CA 1
ATOM 762 C C . SER A 1 104 ? 13.283 7.319 -5.474 1.00 87.50 104 SER A C 1
ATOM 764 O O . SER A 1 104 ? 13.450 8.233 -6.281 1.00 87.50 104 SER A O 1
ATOM 766 N N . VAL A 1 105 ? 12.268 7.311 -4.608 1.00 89.00 105 VAL A N 1
ATOM 767 C CA . VAL A 1 105 ? 11.292 8.390 -4.458 1.00 89.00 105 VAL A CA 1
ATOM 768 C C . VAL A 1 105 ? 12.003 9.697 -4.044 1.00 89.00 105 VAL A C 1
ATOM 770 O O . VAL A 1 105 ? 12.675 9.712 -3.011 1.00 89.00 105 VAL A O 1
ATOM 773 N N . PRO A 1 106 ? 11.869 10.797 -4.814 1.00 89.25 106 PRO A N 1
ATOM 774 C CA . PRO A 1 106 ? 12.587 12.047 -4.549 1.00 89.25 106 PRO A CA 1
ATOM 775 C C . PRO A 1 106 ? 11.985 12.869 -3.400 1.00 89.25 106 PRO A C 1
ATOM 777 O O . PRO A 1 106 ? 12.686 13.673 -2.788 1.00 89.25 106 PRO A O 1
ATOM 780 N N . ASP A 1 107 ? 10.696 12.688 -3.112 1.00 91.38 107 ASP A N 1
ATOM 781 C CA . ASP A 1 107 ? 9.965 13.396 -2.066 1.00 91.38 107 ASP A CA 1
ATOM 782 C C . ASP A 1 107 ? 8.754 12.579 -1.583 1.00 91.38 107 ASP A C 1
ATOM 784 O O . ASP A 1 107 ? 8.326 11.624 -2.222 1.00 91.38 107 ASP A O 1
ATOM 788 N N . MET A 1 108 ? 8.167 12.960 -0.450 1.00 91.88 108 MET A N 1
ATOM 789 C CA . MET A 1 108 ? 7.049 12.221 0.152 1.00 91.88 108 MET A CA 1
ATOM 790 C C . MET A 1 108 ? 5.678 12.580 -0.450 1.00 91.88 108 MET A C 1
ATOM 792 O O . MET A 1 108 ? 4.643 12.316 0.170 1.00 91.88 108 MET A O 1
ATOM 796 N N . SER A 1 109 ? 5.638 13.187 -1.644 1.00 92.25 109 SER A N 1
ATOM 797 C CA . SER A 1 109 ? 4.379 13.470 -2.336 1.00 92.25 109 SER A CA 1
ATOM 798 C C . SER A 1 109 ? 3.641 12.164 -2.606 1.00 92.25 109 SER A C 1
ATOM 800 O O . SER A 1 109 ? 4.202 11.201 -3.129 1.00 92.25 109 SER A O 1
ATOM 802 N N . GLY A 1 110 ? 2.366 12.137 -2.232 1.00 93.81 110 GLY A N 1
ATOM 803 C CA . GLY A 1 110 ? 1.572 10.912 -2.150 1.00 93.81 110 GLY A CA 1
ATOM 804 C C . GLY A 1 110 ? 1.219 10.538 -0.714 1.00 93.81 110 GLY A C 1
ATOM 805 O O . GLY A 1 110 ? 0.203 9.906 -0.503 1.00 93.81 110 GLY A O 1
ATOM 806 N N . LEU A 1 111 ? 1.954 11.010 0.299 1.00 96.69 111 LEU A N 1
ATOM 807 C CA . LEU A 1 111 ? 1.604 10.812 1.717 1.00 96.69 111 LEU A CA 1
ATOM 808 C C . LEU A 1 111 ? 1.136 12.100 2.408 1.00 96.69 111 LEU A C 1
ATOM 810 O O . LEU A 1 111 ? 1.149 12.210 3.630 1.00 96.69 111 LEU A O 1
ATOM 814 N N . ASN A 1 112 ? 0.676 13.084 1.635 1.00 96.12 112 ASN A N 1
ATOM 815 C CA . ASN A 1 112 ? 0.320 14.419 2.130 1.00 96.12 112 ASN A CA 1
ATOM 816 C C . ASN A 1 112 ? -0.823 14.427 3.163 1.00 96.12 112 ASN A C 1
ATOM 818 O O . ASN A 1 112 ? -0.962 15.388 3.918 1.00 96.12 112 ASN A O 1
ATOM 822 N N . LYS A 1 113 ? -1.666 13.387 3.175 1.00 97.81 113 LYS A N 1
ATOM 823 C CA . LYS A 1 113 ? -2.771 13.232 4.131 1.00 97.81 113 LYS A CA 1
ATOM 824 C C . LYS A 1 113 ? -2.437 12.336 5.319 1.00 97.81 113 LYS A C 1
ATOM 826 O O . LYS A 1 113 ? -3.291 12.190 6.191 1.00 97.81 113 LYS A O 1
ATOM 831 N N . LEU A 1 114 ? -1.239 11.754 5.372 1.00 97.56 114 LEU A N 1
ATOM 832 C CA . LEU A 1 114 ? -0.854 10.853 6.449 1.00 97.56 114 LEU A CA 1
ATOM 833 C C . LEU A 1 114 ? -0.731 11.645 7.755 1.00 97.56 114 LEU A C 1
ATOM 835 O O . LEU A 1 114 ? 0.079 12.561 7.868 1.00 97.56 114 LEU A O 1
ATOM 839 N N . GLN A 1 115 ? -1.557 11.299 8.739 1.00 96.81 115 GLN A N 1
ATOM 840 C CA . GLN A 1 115 ? -1.645 11.997 10.025 1.00 96.81 115 GLN A CA 1
ATOM 841 C C . GLN A 1 115 ? -1.011 11.205 11.166 1.00 96.81 115 GLN A C 1
ATOM 843 O O . GLN A 1 115 ? -0.553 11.799 12.140 1.00 96.81 115 GLN A O 1
ATOM 848 N N . SER A 1 116 ? -1.011 9.872 11.085 1.00 95.75 116 SER A N 1
ATOM 849 C CA . SER A 1 116 ? -0.557 9.022 12.184 1.00 95.75 116 SER A CA 1
ATOM 850 C C . SER A 1 116 ? 0.114 7.744 11.694 1.00 95.75 116 SER A C 1
ATOM 852 O O . SER A 1 116 ? -0.394 7.056 10.808 1.00 95.75 116 SER A O 1
ATOM 854 N N . ILE A 1 117 ? 1.239 7.426 12.332 1.00 95.62 117 ILE A N 1
ATOM 855 C CA . ILE A 1 117 ? 1.882 6.114 12.332 1.00 95.62 117 ILE A CA 1
ATOM 856 C C . ILE A 1 117 ? 1.961 5.717 13.806 1.00 95.62 117 ILE A C 1
ATOM 858 O O . ILE A 1 117 ? 2.669 6.377 14.568 1.00 95.62 117 ILE A O 1
ATOM 862 N N . GLN A 1 118 ? 1.173 4.729 14.233 1.00 89.00 118 GLN A N 1
ATOM 863 C CA . GLN A 1 118 ? 1.040 4.423 15.665 1.00 89.00 118 GLN A CA 1
ATOM 864 C C . GLN A 1 118 ? 2.209 3.583 16.196 1.00 89.00 118 GLN A C 1
ATOM 866 O O . GLN A 1 118 ? 2.591 3.744 17.355 1.00 89.00 118 GLN A O 1
ATOM 871 N N . GLY A 1 119 ? 2.824 2.758 15.342 1.00 72.38 119 GLY A N 1
ATOM 872 C CA . GLY A 1 119 ? 3.878 1.831 15.737 1.00 72.38 119 GLY A CA 1
ATOM 873 C C . GLY A 1 119 ? 3.355 0.691 16.620 1.00 72.38 119 GLY A C 1
ATOM 874 O O . GLY A 1 119 ? 2.361 0.813 17.334 1.00 72.38 119 GLY A O 1
ATOM 875 N N . LYS A 1 120 ? 4.045 -0.452 16.601 1.00 66.31 120 LYS A N 1
ATOM 876 C CA . LYS A 1 120 ? 3.752 -1.545 17.538 1.00 66.31 120 LYS A CA 1
ATOM 877 C C . LYS A 1 120 ? 4.305 -1.155 18.912 1.00 66.31 120 LYS A C 1
ATOM 879 O O . LYS A 1 120 ? 5.520 -1.065 19.081 1.00 66.31 120 LYS A O 1
ATOM 884 N N . THR A 1 121 ? 3.440 -0.902 19.893 1.00 53.72 121 THR A N 1
ATOM 885 C CA . THR A 1 121 ? 3.880 -0.765 21.286 1.00 53.72 121 THR A CA 1
ATOM 886 C C . THR A 1 121 ? 4.286 -2.145 21.801 1.00 53.72 121 THR A C 1
ATOM 888 O O . THR A 1 121 ? 3.490 -3.083 21.792 1.00 53.72 121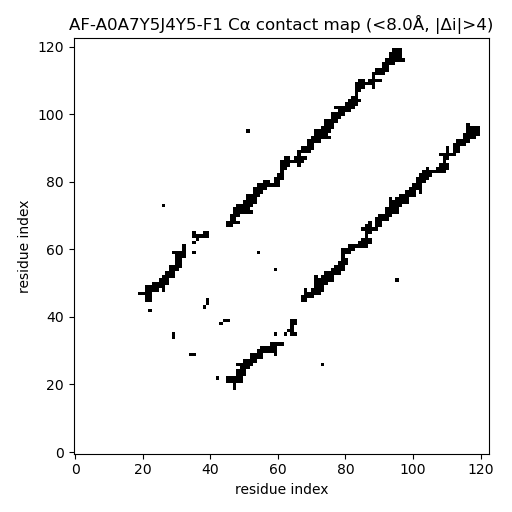 THR A O 1
ATOM 891 N N . CYS A 1 122 ? 5.540 -2.301 22.225 1.00 55.00 122 CYS A N 1
ATOM 892 C CA . CYS A 1 122 ? 5.957 -3.489 22.966 1.00 55.00 122 CYS A CA 1
ATOM 893 C C . CYS A 1 122 ? 5.241 -3.469 24.327 1.00 55.00 122 CYS A C 1
ATOM 895 O O . CYS A 1 122 ? 5.516 -2.580 25.136 1.00 55.00 122 CYS A O 1
ATOM 897 N N . GLY A 1 123 ? 4.294 -4.385 24.533 1.00 46.03 123 GLY A N 1
ATOM 898 C CA . GLY A 1 123 ? 3.613 -4.621 25.812 1.00 46.03 123 GLY A CA 1
ATOM 899 C C . GLY A 1 123 ? 4.310 -5.672 26.661 1.00 46.03 123 GLY A C 1
ATOM 900 O O . GLY A 1 123 ? 4.983 -6.547 26.070 1.00 46.03 123 GLY A O 1
#

Radius of gyration: 19.89 Å; Cα contacts (8 Å, |Δi|>4): 274; chains: 1; bounding box: 71×46×38 Å

Solvent-accessible surface area (backbone atoms only — not comparable to full-atom values): 6781 Å² total; per-residue (Å²): 144,81,83,86,78,72,79,76,81,72,74,74,76,78,72,77,69,81,59,92,61,50,38,51,62,85,29,52,76,34,56,34,37,66,56,43,64,39,38,54,75,78,42,68,86,54,33,28,36,32,14,32,41,38,36,35,63,88,40,35,62,69,39,61,58,42,41,65,32,33,35,31,45,20,34,42,35,38,37,28,67,22,62,52,44,46,20,33,52,43,23,30,38,30,39,16,48,84,45,80,40,75,56,63,48,86,59,72,59,21,47,82,47,52,75,47,68,67,39,80,77,88,126

pLDDT: mean 85.83, std 17.84, range [43.84, 98.25]

Foldseek 3Di:
DDDPPPPPPPVPPPPPVPPPDAPALQEDEAAACVCLQCCCVVPPPHQEHNEEYHYADDHHAANQSLLSHAEYLYEYAAAYAYQALHSLLNHAEYNAYYHHHNYNHPDNPSCPNHNDYNHDDDD